Protein AF-A0A6V7LY97-F1 (afdb_monomer_lite)

Organism: NCBI:txid1563983

Foldseek 3Di:
DDDDDDDDDDKDKDWPPPPDDDDDPPDDDDIDIDIPPDPDDDPDDDDDDPPD

Radius of gyration: 17.34 Å; chains: 1; bounding box: 40×18×51 Å

Sequence (52 aa):
EYEEKLSVTEPTTEILGGPDLYIDHGSTINLTCIVLNSPEPPAYIFWNHNDA

Structure (mmCIF, N/CA/C/O backbone):
data_AF-A0A6V7LY97-F1
#
_entry.id   AF-A0A6V7LY97-F1
#
loop_
_atom_site.group_PDB
_atom_site.id
_atom_site.type_symbol
_atom_site.label_atom_id
_atom_site.label_alt_id
_atom_site.label_comp_id
_atom_site.label_asym_id
_atom_site.label_entity_id
_atom_site.label_seq_id
_atom_site.pdbx_PDB_ins_code
_atom_site.Cartn_x
_atom_site.Cartn_y
_atom_site.Cartn_z
_atom_site.occupancy
_atom_site.B_iso_or_equiv
_atom_site.auth_seq_id
_atom_site.auth_comp_id
_atom_site.auth_asym_id
_atom_site.auth_atom_id
_atom_site.pdbx_PDB_model_num
ATOM 1 N N . GLU A 1 1 ? -25.112 10.327 35.338 1.00 62.25 1 GLU A N 1
ATOM 2 C CA . GLU A 1 1 ? -25.036 9.703 34.005 1.00 62.25 1 GLU A CA 1
ATOM 3 C C . GLU A 1 1 ? -23.589 9.387 33.698 1.00 62.25 1 GLU A C 1
ATOM 5 O O . GLU A 1 1 ? -22.721 10.155 34.096 1.00 62.25 1 GLU A O 1
ATOM 10 N N . TYR A 1 2 ? -23.331 8.245 33.076 1.00 75.88 2 TYR A N 1
ATOM 11 C CA . TYR A 1 2 ? -22.018 7.885 32.548 1.00 75.88 2 TYR A CA 1
ATOM 12 C C . TYR A 1 2 ? -22.058 8.220 31.058 1.00 75.88 2 TYR A C 1
ATOM 14 O O . TYR A 1 2 ? -22.900 7.688 30.339 1.00 75.88 2 TYR A O 1
ATOM 22 N N . GLU A 1 3 ? -21.206 9.140 30.610 1.00 73.81 3 GLU A N 1
ATOM 23 C CA . GLU A 1 3 ? -21.026 9.386 29.181 1.00 73.81 3 GLU A CA 1
ATOM 24 C C . GLU A 1 3 ? -20.199 8.237 28.603 1.00 73.81 3 GLU A C 1
ATOM 26 O O . GLU A 1 3 ? -18.996 8.130 28.852 1.00 73.81 3 GLU A O 1
ATOM 31 N N . GLU A 1 4 ? -20.840 7.352 27.842 1.00 75.19 4 GLU A N 1
ATOM 32 C CA . GLU A 1 4 ? -20.108 6.387 27.031 1.00 75.19 4 GLU A CA 1
ATOM 33 C C . GLU A 1 4 ? -19.516 7.104 25.820 1.00 75.19 4 GLU A C 1
ATOM 35 O O . GLU A 1 4 ? -20.214 7.533 24.901 1.00 75.19 4 GLU A O 1
ATOM 40 N N . LYS A 1 5 ? -18.193 7.262 25.836 1.00 78.81 5 LYS A N 1
ATOM 41 C CA . LYS A 1 5 ? -17.457 7.867 24.734 1.00 78.81 5 LYS A CA 1
ATOM 42 C C . LYS A 1 5 ? -17.132 6.794 23.698 1.00 78.81 5 LYS A C 1
ATOM 44 O O . LYS A 1 5 ? -16.237 5.978 23.907 1.00 78.81 5 LYS A O 1
ATOM 49 N N . LEU A 1 6 ? -17.840 6.810 22.571 1.00 80.06 6 LEU A N 1
ATOM 50 C CA . LEU A 1 6 ? -17.517 5.957 21.429 1.00 80.06 6 LEU A CA 1
ATOM 51 C C . LEU A 1 6 ? -16.259 6.491 20.727 1.00 80.06 6 LEU A C 1
ATOM 53 O O . LEU A 1 6 ? -16.247 7.618 20.233 1.00 80.06 6 LEU A O 1
ATOM 57 N N . SER A 1 7 ? -15.204 5.679 20.67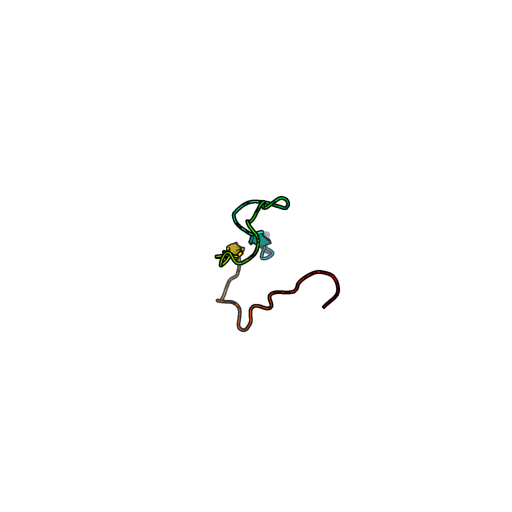6 1.00 77.94 7 SER A N 1
ATOM 58 C CA . SER A 1 7 ? -14.023 5.952 19.854 1.00 77.94 7 SER A CA 1
ATOM 59 C C . SER A 1 7 ? -14.183 5.231 18.523 1.00 77.94 7 SER A C 1
ATOM 61 O O . SER A 1 7 ? -14.044 4.012 18.464 1.00 77.94 7 SER A O 1
ATOM 63 N N . VAL A 1 8 ? -14.491 5.977 17.466 1.00 80.88 8 VAL A N 1
ATOM 64 C CA . VAL A 1 8 ? -14.511 5.449 16.098 1.00 80.88 8 VAL A CA 1
ATOM 65 C C . VAL A 1 8 ? -13.120 5.631 15.502 1.00 80.88 8 VAL A C 1
ATOM 67 O O . VAL A 1 8 ? -12.596 6.743 15.494 1.00 80.88 8 VAL A O 1
ATOM 70 N N . THR A 1 9 ? -12.522 4.541 15.029 1.00 85.19 9 THR A N 1
ATOM 71 C CA . THR A 1 9 ? -11.220 4.553 14.355 1.00 85.19 9 THR A CA 1
ATOM 72 C C . THR A 1 9 ? -11.432 4.326 12.866 1.00 85.19 9 THR A C 1
ATOM 74 O O . THR A 1 9 ? -12.136 3.396 12.477 1.00 85.19 9 THR A O 1
ATOM 77 N N . GLU A 1 10 ? -10.822 5.168 12.039 1.00 89.00 10 GLU A N 1
ATOM 78 C CA . GLU A 1 10 ? -10.868 5.028 10.585 1.00 89.00 10 GLU A CA 1
ATOM 79 C C . GLU A 1 10 ? -9.642 4.246 10.092 1.00 89.00 10 GLU A C 1
ATOM 81 O O . GLU A 1 10 ? -8.533 4.461 10.603 1.00 89.00 10 GLU A O 1
ATOM 86 N N . PRO A 1 11 ? -9.810 3.335 9.117 1.00 92.19 11 PRO A N 1
ATOM 87 C CA . PRO A 1 11 ? -8.687 2.631 8.530 1.00 92.19 11 PRO A CA 1
ATOM 88 C C . PRO A 1 11 ? -7.813 3.597 7.728 1.00 92.19 11 PRO A C 1
ATOM 90 O O . PRO A 1 11 ? -8.312 4.462 7.008 1.00 92.19 11 PRO A O 1
ATOM 93 N N . THR A 1 12 ? -6.500 3.424 7.820 1.00 93.38 12 THR A N 1
ATOM 94 C CA . THR A 1 12 ? -5.526 4.193 7.036 1.00 93.38 12 THR A CA 1
ATOM 95 C C . THR A 1 12 ? -4.625 3.256 6.249 1.00 93.38 12 THR A C 1
ATOM 97 O O . THR A 1 12 ? -4.404 2.110 6.646 1.00 93.38 12 THR A O 1
ATOM 100 N N . THR A 1 13 ? -4.120 3.732 5.111 1.00 92.12 13 THR A N 1
ATOM 101 C CA . THR A 1 13 ? -3.286 2.928 4.213 1.00 92.12 13 THR A CA 1
ATOM 102 C C . THR A 1 13 ? -2.012 3.654 3.817 1.00 92.12 13 THR A C 1
ATOM 104 O O . THR A 1 13 ? -2.051 4.849 3.528 1.00 92.12 13 THR A O 1
ATOM 107 N N . GLU A 1 14 ? -0.908 2.919 3.733 1.00 92.19 14 GLU A N 1
ATOM 108 C CA . GLU A 1 14 ? 0.389 3.430 3.289 1.00 92.19 14 GLU A CA 1
ATOM 109 C C . GLU A 1 14 ? 1.071 2.417 2.363 1.00 92.19 14 GLU A C 1
ATOM 111 O O . GLU A 1 14 ? 1.036 1.213 2.617 1.00 92.19 14 GLU A O 1
ATOM 116 N N . ILE A 1 15 ? 1.714 2.896 1.297 1.00 90.62 15 ILE A N 1
ATOM 117 C CA . ILE A 1 15 ? 2.577 2.067 0.449 1.00 90.62 15 ILE A CA 1
ATOM 118 C C . ILE A 1 15 ? 4.016 2.229 0.942 1.00 90.62 15 ILE A C 1
ATOM 120 O O . ILE A 1 15 ? 4.559 3.336 0.944 1.00 90.62 15 ILE A O 1
ATOM 124 N N . LEU A 1 16 ? 4.647 1.124 1.347 1.00 87.88 16 LEU A N 1
ATOM 125 C CA . LEU A 1 16 ? 6.046 1.132 1.774 1.00 87.88 16 LEU A CA 1
ATOM 126 C C . LEU A 1 16 ? 6.955 1.614 0.639 1.00 87.88 16 LEU A C 1
ATOM 128 O O . LEU A 1 16 ? 6.909 1.082 -0.468 1.00 87.88 16 LEU A O 1
ATOM 132 N N . GLY A 1 17 ? 7.818 2.580 0.951 1.00 78.69 17 GLY A N 1
ATOM 133 C CA . GLY A 1 17 ? 8.719 3.216 -0.016 1.00 78.69 17 GLY A CA 1
ATOM 134 C C . GLY A 1 17 ? 8.335 4.655 -0.370 1.00 78.69 17 GLY A C 1
ATOM 135 O O . GLY A 1 17 ? 9.171 5.367 -0.914 1.00 78.69 17 GLY A O 1
ATOM 136 N N . GLY A 1 18 ? 7.138 5.117 0.016 1.00 74.75 18 GLY A N 1
ATOM 137 C CA . GLY A 1 18 ? 6.700 6.498 -0.207 1.00 74.75 18 GLY A CA 1
ATOM 138 C C . GLY A 1 18 ? 6.239 6.773 -1.649 1.00 74.75 18 GLY A C 1
ATOM 139 O O . GLY A 1 18 ? 6.069 5.837 -2.429 1.00 74.75 18 GLY A O 1
ATOM 140 N N . PRO A 1 19 ? 5.991 8.048 -2.011 1.00 72.75 19 PRO A N 1
ATOM 141 C CA . PRO A 1 19 ? 5.467 8.418 -3.331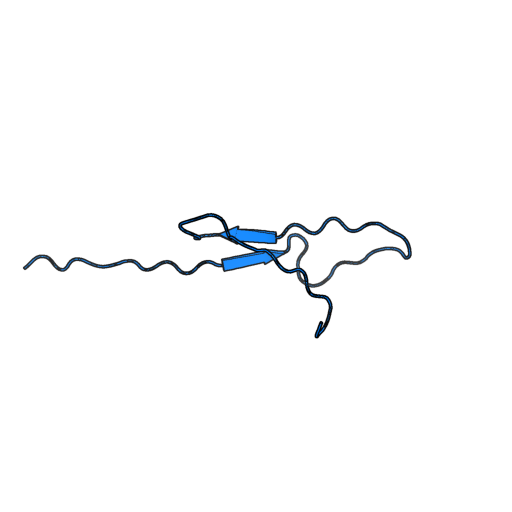 1.00 72.75 19 PRO A CA 1
ATOM 142 C C . PRO A 1 19 ? 6.494 8.262 -4.461 1.00 72.75 19 PRO A C 1
ATOM 144 O O . PRO A 1 19 ? 6.109 8.056 -5.609 1.00 72.75 19 PRO A O 1
ATOM 147 N N . ASP A 1 20 ? 7.787 8.338 -4.136 1.00 76.25 20 ASP A N 1
ATOM 148 C CA . ASP A 1 20 ? 8.871 8.356 -5.112 1.00 76.25 20 ASP A CA 1
ATOM 149 C C . ASP A 1 20 ? 9.663 7.047 -5.056 1.00 76.25 20 ASP A C 1
ATOM 151 O O . ASP A 1 20 ? 10.515 6.848 -4.187 1.00 76.25 20 ASP A O 1
ATOM 155 N N . LEU A 1 21 ? 9.408 6.159 -6.016 1.00 78.50 21 LEU A N 1
ATOM 156 C CA . LEU A 1 21 ? 10.176 4.932 -6.197 1.00 78.50 21 LEU A CA 1
ATOM 157 C C . LEU A 1 21 ? 10.900 4.948 -7.547 1.00 78.50 21 LEU A C 1
ATOM 159 O O . LEU A 1 21 ? 10.276 5.042 -8.602 1.00 78.50 21 LEU A O 1
ATOM 163 N N . TYR A 1 22 ? 12.224 4.804 -7.513 1.00 82.94 22 TYR A N 1
ATOM 164 C CA . TYR A 1 22 ? 13.062 4.713 -8.708 1.00 82.94 22 TYR A CA 1
ATOM 165 C C . TYR A 1 22 ? 13.356 3.246 -9.011 1.00 82.94 22 TYR A C 1
ATOM 167 O O . TYR A 1 22 ? 13.942 2.540 -8.191 1.00 82.94 22 TYR A O 1
ATOM 175 N N . ILE A 1 23 ? 12.936 2.790 -10.187 1.00 83.75 23 ILE A N 1
ATOM 176 C CA . ILE A 1 23 ? 13.073 1.404 -10.639 1.00 83.75 23 ILE A CA 1
ATOM 177 C C . ILE A 1 23 ? 13.687 1.362 -12.035 1.00 83.75 23 ILE A C 1
ATOM 179 O O . ILE A 1 23 ? 13.358 2.177 -12.898 1.00 83.75 23 ILE A O 1
ATOM 183 N N . ASP A 1 24 ? 14.564 0.386 -12.261 1.00 88.38 24 ASP A N 1
ATOM 184 C CA . ASP A 1 24 ? 15.169 0.169 -13.570 1.00 88.38 24 ASP A CA 1
ATOM 185 C C . ASP A 1 24 ? 14.176 -0.467 -14.542 1.00 88.38 24 ASP A C 1
ATOM 187 O O . ASP A 1 24 ? 13.348 -1.310 -14.176 1.00 88.38 24 ASP A O 1
ATOM 191 N N . HIS A 1 25 ? 14.310 -0.118 -15.820 1.00 88.25 25 HIS A N 1
ATOM 192 C CA . HIS A 1 25 ? 13.490 -0.695 -16.875 1.00 88.25 25 HIS A CA 1
ATOM 193 C C . HIS A 1 25 ? 13.638 -2.226 -16.926 1.00 88.25 25 HIS A C 1
ATOM 195 O O . HIS A 1 25 ? 14.738 -2.755 -17.076 1.00 88.25 25 HIS A O 1
ATOM 201 N N . GLY A 1 26 ? 12.507 -2.933 -16.853 1.00 89.00 26 GLY A N 1
ATOM 202 C CA . GLY A 1 26 ? 12.452 -4.399 -16.854 1.00 89.00 26 GLY A CA 1
ATOM 203 C C . GLY A 1 26 ? 12.594 -5.045 -15.472 1.00 89.00 26 GLY A C 1
ATOM 204 O O . GLY A 1 26 ? 12.533 -6.269 -15.381 1.00 89.00 26 GLY A O 1
ATOM 205 N N . SER A 1 27 ? 12.748 -4.255 -14.406 1.00 87.81 27 SER A N 1
ATOM 206 C CA . SER A 1 27 ? 12.755 -4.768 -13.035 1.00 87.81 27 SER A CA 1
ATOM 207 C C . SER A 1 27 ? 11.353 -5.117 -12.542 1.00 87.81 27 SER A C 1
ATOM 209 O O . SER A 1 27 ? 10.375 -4.437 -12.851 1.00 87.81 27 SER A O 1
ATOM 211 N N . THR A 1 28 ? 11.268 -6.152 -11.708 1.00 87.06 28 THR A N 1
ATOM 212 C CA . THR A 1 28 ? 10.059 -6.462 -10.937 1.00 87.06 28 THR A CA 1
ATOM 213 C C . THR A 1 28 ? 9.990 -5.564 -9.705 1.00 87.06 28 THR A C 1
ATOM 215 O O . THR A 1 28 ? 10.973 -5.427 -8.978 1.00 87.06 28 THR A O 1
ATOM 218 N N . ILE A 1 29 ? 8.816 -4.998 -9.439 1.00 85.31 29 ILE A N 1
ATOM 219 C CA . ILE A 1 29 ? 8.532 -4.190 -8.251 1.00 85.31 29 ILE A CA 1
ATOM 220 C C . ILE A 1 29 ? 7.715 -5.004 -7.238 1.00 85.31 29 ILE A C 1
ATOM 222 O O . ILE A 1 29 ? 6.725 -5.634 -7.602 1.00 85.31 29 ILE A O 1
ATOM 226 N N . ASN A 1 30 ? 8.113 -4.971 -5.963 1.00 86.62 30 ASN A N 1
ATOM 227 C CA . ASN A 1 30 ? 7.346 -5.551 -4.856 1.00 86.62 30 ASN A CA 1
ATOM 228 C C . ASN A 1 30 ? 6.707 -4.430 -4.032 1.00 86.62 30 ASN A C 1
ATOM 230 O O . ASN A 1 30 ? 7.329 -3.886 -3.120 1.00 86.62 30 ASN A O 1
ATOM 234 N N . LEU A 1 31 ? 5.461 -4.091 -4.359 1.00 87.62 31 LEU A N 1
ATOM 235 C CA . LEU A 1 31 ? 4.687 -3.117 -3.597 1.00 87.62 31 LEU A CA 1
ATOM 236 C C . LEU A 1 31 ? 4.103 -3.764 -2.342 1.00 87.62 31 LEU A C 1
ATOM 238 O O . LEU A 1 31 ? 3.519 -4.844 -2.396 1.00 87.62 31 LEU A O 1
ATOM 242 N N . THR A 1 32 ? 4.235 -3.078 -1.210 1.00 90.69 32 THR A 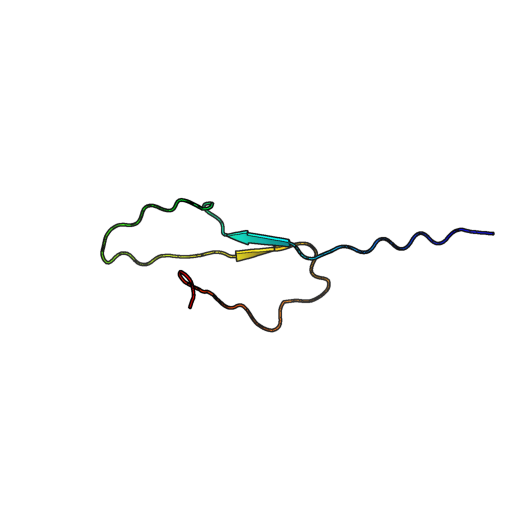N 1
ATOM 243 C CA . THR A 1 32 ? 3.611 -3.493 0.049 1.00 90.69 32 THR A CA 1
ATOM 244 C C . THR A 1 32 ? 2.671 -2.392 0.514 1.00 90.69 32 THR A C 1
ATOM 246 O O . THR A 1 32 ? 3.125 -1.292 0.816 1.00 90.69 32 THR A O 1
ATOM 249 N N . CYS A 1 33 ? 1.371 -2.691 0.564 1.00 91.06 33 CYS A N 1
ATOM 250 C CA . CYS A 1 33 ? 0.359 -1.824 1.165 1.00 91.06 33 CYS A CA 1
ATOM 251 C C . CYS A 1 33 ? 0.139 -2.249 2.617 1.00 91.06 33 CYS A C 1
ATOM 253 O O . CYS A 1 33 ? -0.186 -3.407 2.889 1.00 91.06 33 CYS A O 1
ATOM 255 N N . ILE A 1 34 ? 0.323 -1.316 3.542 1.00 92.69 34 ILE A N 1
ATOM 256 C CA . ILE A 1 34 ? 0.028 -1.486 4.959 1.00 92.69 34 ILE A CA 1
ATOM 257 C C . ILE A 1 34 ? -1.351 -0.897 5.216 1.00 92.69 34 ILE A C 1
ATOM 259 O O . ILE A 1 34 ? -1.576 0.277 4.942 1.00 92.69 34 ILE A O 1
ATOM 263 N N . VAL A 1 35 ? -2.250 -1.707 5.776 1.00 93.56 35 VAL A N 1
ATOM 264 C CA . VAL A 1 35 ? -3.577 -1.274 6.228 1.00 93.56 35 VAL A CA 1
ATOM 265 C C . VAL A 1 35 ? -3.588 -1.262 7.752 1.00 93.56 35 VAL A C 1
ATOM 267 O O . VAL A 1 35 ? -3.363 -2.292 8.388 1.00 93.56 35 VAL A O 1
ATOM 270 N N . LEU A 1 36 ? -3.838 -0.096 8.340 1.00 92.31 36 LEU A N 1
ATO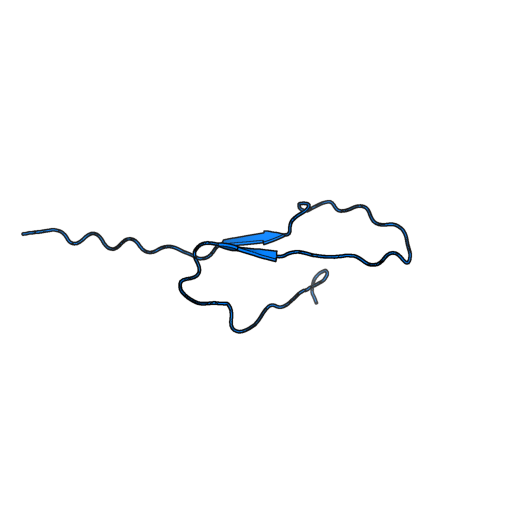M 271 C CA . LEU A 1 36 ? -3.896 0.117 9.783 1.00 92.31 36 LEU A CA 1
ATOM 272 C C . LEU A 1 36 ? -5.337 0.374 10.218 1.00 92.31 36 LEU A C 1
ATOM 274 O O . LEU A 1 36 ? -6.145 0.879 9.445 1.00 92.31 36 LEU A O 1
ATOM 278 N N . ASN A 1 37 ? -5.642 0.058 11.477 1.00 92.19 37 ASN A N 1
ATOM 279 C CA . ASN A 1 37 ? -6.917 0.380 12.131 1.00 92.19 37 ASN A CA 1
ATOM 280 C C . ASN A 1 37 ? -8.170 -0.199 11.445 1.00 92.19 37 ASN A C 1
ATOM 282 O O . ASN A 1 37 ? -9.273 0.297 11.664 1.00 92.19 37 ASN A O 1
ATOM 286 N N . SER 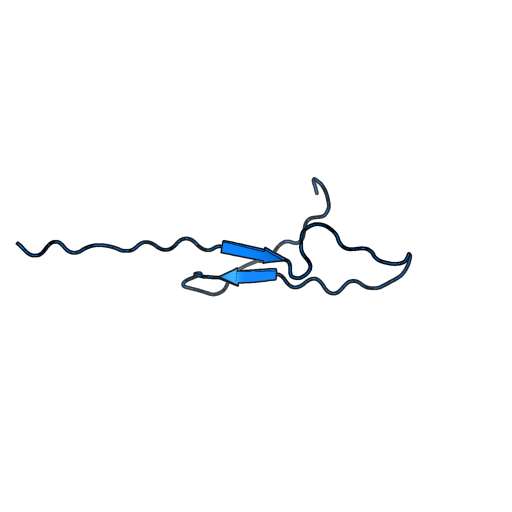A 1 38 ? -8.018 -1.257 10.642 1.00 90.75 38 SER A N 1
ATOM 287 C CA . SER A 1 38 ? -9.154 -1.998 10.094 1.00 90.75 38 SER A CA 1
ATOM 288 C C . SER A 1 38 ? -9.631 -3.044 11.112 1.00 90.75 38 SER A C 1
ATOM 290 O O . SER A 1 38 ? -8.809 -3.845 11.563 1.00 90.75 38 SER A O 1
ATOM 292 N N . PRO A 1 39 ? -10.923 -3.067 11.493 1.00 89.00 39 PRO A N 1
ATOM 293 C CA . PRO A 1 39 ? -11.452 -4.042 12.452 1.00 89.00 39 PRO A CA 1
ATOM 294 C C . PRO A 1 39 ? -11.447 -5.475 11.901 1.00 89.00 39 PRO A C 1
ATOM 296 O O . PRO A 1 39 ? -11.335 -6.433 12.662 1.00 89.00 39 PRO A O 1
ATOM 299 N N . GLU A 1 40 ? -11.528 -5.614 10.578 1.00 90.62 40 GLU A N 1
ATOM 300 C CA . GLU A 1 40 ? -11.470 -6.880 9.852 1.00 90.62 40 GLU A CA 1
ATOM 301 C C . GLU A 1 40 ? -10.498 -6.767 8.665 1.00 90.62 40 GLU A C 1
ATOM 303 O O . GLU A 1 40 ? -10.223 -5.656 8.195 1.00 90.62 40 GLU A O 1
ATOM 308 N N . PRO A 1 41 ? -9.961 -7.887 8.150 1.00 89.12 41 PRO A N 1
ATOM 309 C CA . PRO A 1 41 ? -9.147 -7.868 6.940 1.00 89.12 41 PRO A CA 1
ATOM 310 C C . PRO A 1 41 ? -9.914 -7.290 5.734 1.00 89.12 41 PRO A C 1
ATOM 312 O O . PRO A 1 41 ? -11.101 -7.585 5.576 1.00 89.12 41 PRO A O 1
ATOM 315 N N . PRO A 1 42 ? -9.262 -6.519 4.841 1.00 90.00 42 PRO A N 1
ATOM 316 C CA . PRO A 1 42 ? -9.905 -6.040 3.622 1.00 90.00 42 PRO A CA 1
ATOM 317 C C . PRO A 1 42 ? -10.3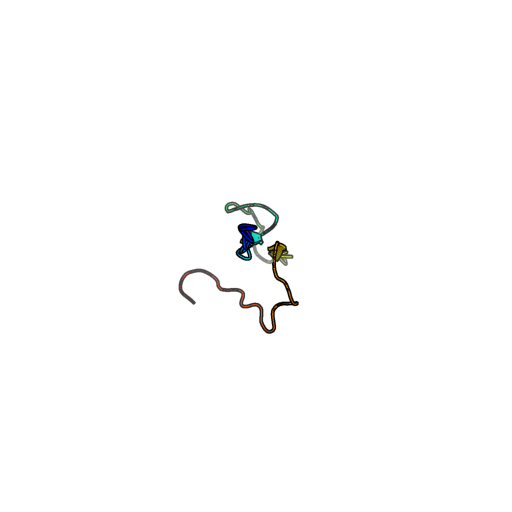61 -7.209 2.746 1.00 90.00 42 PRO A C 1
ATOM 319 O O . PRO A 1 42 ? -9.578 -8.114 2.458 1.00 90.00 42 PRO A O 1
ATOM 322 N N . ALA A 1 43 ? -11.606 -7.167 2.269 1.00 91.56 43 ALA A N 1
ATOM 323 C CA . ALA A 1 43 ? -12.116 -8.177 1.341 1.00 91.56 43 ALA A CA 1
ATOM 324 C C . ALA A 1 43 ? -11.396 -8.136 -0.021 1.00 91.56 43 ALA A C 1
ATOM 326 O O . ALA A 1 43 ? -11.214 -9.173 -0.655 1.00 91.56 43 ALA A O 1
ATOM 327 N N . TYR A 1 44 ? -10.974 -6.941 -0.456 1.00 91.69 44 TYR A N 1
ATOM 328 C CA . TYR A 1 44 ? -10.292 -6.711 -1.729 1.00 91.69 44 TYR A CA 1
ATOM 329 C C . TYR A 1 44 ? -9.227 -5.623 -1.588 1.00 91.69 44 TYR A C 1
ATOM 331 O O . TYR A 1 44 ? -9.402 -4.666 -0.833 1.00 91.69 44 TYR A O 1
ATOM 339 N N . ILE A 1 45 ? -8.143 -5.757 -2.353 1.00 90.12 45 ILE A N 1
ATOM 340 C CA . ILE A 1 45 ? -7.091 -4.748 -2.500 1.00 90.12 45 ILE A CA 1
ATOM 341 C C . ILE A 1 45 ? -6.888 -4.530 -3.996 1.00 90.12 45 ILE A C 1
ATOM 343 O O . ILE A 1 45 ? -6.602 -5.480 -4.726 1.00 90.12 45 ILE A O 1
ATOM 347 N N . PHE A 1 46 ? -7.039 -3.285 -4.440 1.00 91.25 46 PHE A N 1
ATOM 348 C CA . PHE A 1 46 ? -6.822 -2.886 -5.825 1.00 91.25 46 PHE A CA 1
ATOM 349 C C . PHE A 1 46 ? -5.547 -2.058 -5.915 1.00 91.25 46 PHE A C 1
ATOM 351 O O . PHE A 1 46 ? -5.338 -1.136 -5.128 1.00 91.25 46 PHE A O 1
ATOM 358 N N . TRP A 1 47 ? -4.700 -2.405 -6.877 1.00 87.88 47 TRP A N 1
ATOM 359 C CA . TRP A 1 47 ? -3.515 -1.636 -7.221 1.00 87.88 47 TRP A CA 1
ATOM 360 C C . TRP A 1 47 ? -3.781 -0.930 -8.537 1.00 87.88 47 TRP A C 1
ATOM 362 O O . TRP A 1 47 ? -3.931 -1.583 -9.568 1.00 87.88 47 TRP A O 1
ATOM 372 N N . ASN A 1 48 ? -3.819 0.394 -8.477 1.00 86.56 48 ASN A N 1
ATOM 373 C CA . ASN A 1 48 ? -4.050 1.246 -9.629 1.00 86.56 48 ASN A CA 1
ATOM 374 C C . ASN A 1 48 ? -2.763 1.990 -9.969 1.00 86.56 48 ASN A C 1
ATOM 376 O O . ASN A 1 48 ? -1.988 2.363 -9.085 1.00 86.56 48 ASN A O 1
ATOM 380 N N . HIS A 1 49 ? -2.528 2.188 -11.259 1.00 82.19 49 HIS A N 1
ATOM 381 C CA . HIS A 1 49 ? -1.391 2.943 -11.760 1.00 82.19 49 HIS A CA 1
ATOM 382 C C . HIS A 1 49 ? -1.921 4.073 -12.635 1.00 82.19 49 HIS A C 1
ATOM 384 O O . HIS A 1 49 ? -2.574 3.816 -13.647 1.00 82.19 49 HIS A O 1
ATOM 390 N N . ASN A 1 50 ? -1.620 5.314 -12.246 1.00 77.88 50 ASN A N 1
ATOM 391 C CA . ASN A 1 50 ? -2.257 6.521 -12.778 1.00 77.88 50 ASN A CA 1
ATOM 392 C C . ASN A 1 50 ? -3.785 6.488 -12.549 1.00 77.88 50 ASN A C 1
ATOM 394 O O . ASN A 1 50 ? -4.219 6.112 -11.465 1.00 77.88 50 ASN A O 1
ATOM 398 N N . ASP A 1 51 ? -4.585 6.865 -13.549 1.00 78.00 51 ASP A N 1
ATOM 399 C CA . ASP A 1 51 ? -6.054 6.957 -13.475 1.00 78.00 51 ASP A CA 1
ATOM 400 C C . ASP A 1 51 ? -6.779 5.668 -13.926 1.00 78.00 51 ASP A C 1
ATOM 402 O O . ASP A 1 51 ? -7.885 5.732 -14.469 1.00 78.00 51 ASP A O 1
ATOM 406 N N . ALA A 1 52 ? -6.130 4.508 -13.780 1.00 56.03 52 ALA A N 1
ATOM 407 C CA . ALA A 1 52 ? -6.693 3.198 -14.128 1.00 56.03 52 ALA A CA 1
ATOM 408 C C . ALA A 1 52 ? -7.478 2.570 -12.970 1.00 56.03 52 ALA A C 1
ATOM 410 O O . ALA A 1 52 ? -7.044 2.740 -11.810 1.00 56.03 52 ALA A O 1
#

Secondary structure (DSSP, 8-state):
-----------EEEETT-S-----TTPPP---EEEES-SS--S------TT-

InterPro domains:
  IPR007110 Immunoglobulin-like domain [PS50835] (11-52)
  IPR036179 Immunoglobulin-like domain superfamily [SSF48726] (6-51)
  IPR037448 Zwei Ig domain protein zig-8 [PTHR23279] (5-51)

pLDDT: mean 84.81, std 7.9, range [56.03, 93.56]